Protein AF-A0A846G096-F1 (afdb_monomer_lite)

Foldseek 3Di:
DPPPPDDDDDDDDDPVVV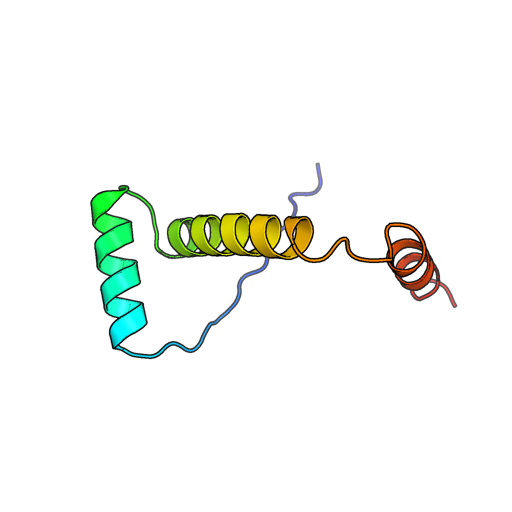VVLVVVCVVVVHHSVVVVVVVVVVVVVVCCVVDVPPDPPDPVVVVVPPPDD

pLDDT: mean 76.92, std 18.43, range [37.19, 95.94]

Secondary structure (DSSP, 8-state):
----PPPP------HHHHHHHHHHHHHHT--HHHHHHHHHHHHHHHHHHHS--S-SSSHHHHHHTSS--

Radius of gyration: 17.12 Å; chains: 1; bounding box: 47×39×29 Å

Sequence (69 aa):
MTKQRKPFFKVYTEPELKEKLKYYSSLYGANQSEVINMLVTEWVKSVESQTPLRDKLEISKALASQGGA

Structure (mmCIF, N/CA/C/O backbone):
data_AF-A0A846G096-F1
#
_entry.id   AF-A0A846G096-F1
#
loop_
_atom_site.group_PDB
_atom_site.id
_atom_site.type_symbol
_atom_site.label_atom_id
_atom_site.label_alt_id
_atom_site.label_comp_id
_atom_site.label_asym_id
_atom_site.label_entity_id
_atom_site.label_seq_id
_atom_site.pdbx_PDB_ins_code
_atom_site.Cartn_x
_atom_site.Cartn_y
_atom_site.Cartn_z
_atom_site.occupancy
_atom_site.B_iso_or_equiv
_atom_site.auth_seq_id
_atom_site.auth_comp_id
_atom_site.auth_asym_id
_atom_site.auth_atom_id
_atom_site.pdbx_PDB_model_num
ATOM 1 N N . MET A 1 1 ? 9.967 -27.011 8.294 1.00 42.00 1 MET A N 1
ATOM 2 C CA . MET A 1 1 ? 9.312 -25.908 7.557 1.00 42.00 1 MET A CA 1
ATOM 3 C C . MET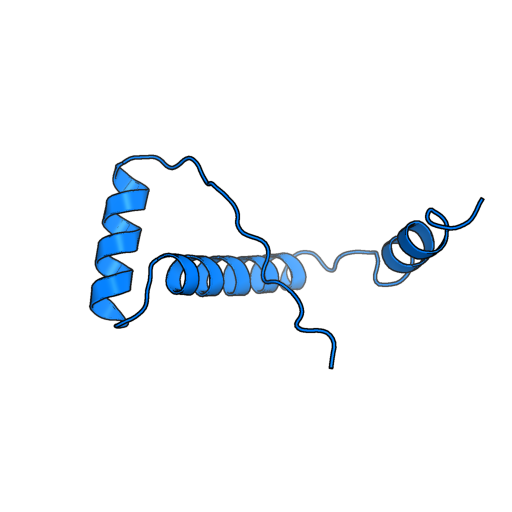 A 1 1 ? 9.880 -24.589 8.053 1.00 42.00 1 MET A C 1
ATOM 5 O O . MET A 1 1 ? 9.584 -24.181 9.170 1.00 42.00 1 MET A O 1
ATOM 9 N N . THR A 1 2 ? 10.761 -23.961 7.281 1.00 49.66 2 THR A N 1
ATOM 10 C CA . THR A 1 2 ? 11.364 -22.670 7.632 1.00 49.66 2 THR A CA 1
ATOM 11 C C . THR A 1 2 ? 10.274 -21.604 7.543 1.00 49.66 2 THR A C 1
ATOM 13 O O . THR A 1 2 ? 9.803 -21.290 6.454 1.00 49.66 2 THR A O 1
ATOM 16 N N . LYS A 1 3 ? 9.812 -21.080 8.685 1.00 56.62 3 LYS A N 1
ATOM 17 C CA . LYS A 1 3 ? 8.903 -19.927 8.702 1.00 56.62 3 LYS A CA 1
ATOM 18 C C . LYS A 1 3 ? 9.675 -18.745 8.117 1.00 56.62 3 LYS A C 1
ATOM 20 O O . LYS A 1 3 ? 10.544 -18.204 8.798 1.00 56.62 3 LYS A O 1
ATOM 25 N N . GLN A 1 4 ? 9.402 -18.375 6.865 1.00 62.62 4 GLN A N 1
ATOM 26 C CA . GLN A 1 4 ? 9.915 -17.127 6.303 1.00 62.62 4 GLN A CA 1
ATOM 27 C C . GLN A 1 4 ? 9.444 -15.992 7.216 1.00 62.62 4 GLN A C 1
ATOM 29 O O . GLN A 1 4 ? 8.247 -15.724 7.334 1.00 62.62 4 GLN A O 1
ATOM 34 N N . ARG A 1 5 ? 10.381 -15.376 7.943 1.00 73.31 5 ARG A N 1
ATOM 35 C CA . ARG A 1 5 ? 10.079 -14.202 8.759 1.00 73.31 5 ARG A CA 1
ATOM 36 C C . ARG A 1 5 ? 9.725 -13.077 7.799 1.00 73.31 5 ARG A C 1
ATOM 38 O O . ARG A 1 5 ? 10.549 -12.713 6.966 1.00 73.31 5 ARG A O 1
ATOM 45 N N . LYS A 1 6 ? 8.510 -12.540 7.914 1.00 76.00 6 LYS A N 1
ATOM 46 C CA . LYS A 1 6 ? 8.142 -11.325 7.186 1.00 76.00 6 LYS A CA 1
ATOM 47 C C . LYS A 1 6 ? 9.045 -10.192 7.692 1.00 76.00 6 LYS A C 1
ATOM 49 O O . LYS A 1 6 ? 9.038 -9.944 8.901 1.00 76.00 6 LYS A O 1
ATOM 54 N N . PRO A 1 7 ? 9.850 -9.556 6.826 1.00 80.12 7 PRO A N 1
ATOM 55 C CA . PRO A 1 7 ? 10.685 -8.440 7.239 1.00 80.12 7 PRO A CA 1
ATOM 56 C C . PRO A 1 7 ? 9.798 -7.286 7.717 1.00 80.12 7 PRO A C 1
ATOM 58 O O . PRO A 1 7 ? 8.746 -7.014 7.138 1.00 80.12 7 PRO A O 1
ATOM 61 N N . PHE A 1 8 ? 10.213 -6.632 8.800 1.00 83.69 8 PHE A N 1
ATOM 62 C CA . PHE A 1 8 ? 9.530 -5.466 9.351 1.00 83.69 8 PHE A CA 1
ATOM 63 C C . PHE A 1 8 ? 10.292 -4.203 8.955 1.00 83.69 8 PHE A C 1
ATOM 65 O O . PHE A 1 8 ? 11.488 -4.096 9.224 1.00 83.69 8 PHE A O 1
ATOM 72 N N . PHE A 1 9 ? 9.594 -3.243 8.351 1.00 84.12 9 PHE A N 1
ATOM 73 C CA . PHE A 1 9 ? 10.162 -1.962 7.941 1.00 84.12 9 PHE A CA 1
ATOM 74 C C . PHE A 1 9 ? 9.520 -0.827 8.730 1.00 84.12 9 PHE A C 1
ATOM 76 O O . PHE A 1 9 ? 8.295 -0.725 8.811 1.00 84.12 9 PHE A O 1
ATOM 83 N N . LYS A 1 10 ? 10.352 0.062 9.276 1.00 86.69 10 LYS A N 1
ATOM 84 C CA . LYS A 1 10 ? 9.893 1.349 9.797 1.00 86.69 10 LYS A CA 1
ATOM 85 C C . LYS A 1 10 ? 9.936 2.364 8.660 1.00 86.69 10 LYS A C 1
ATOM 87 O O . LYS A 1 10 ? 10.996 2.584 8.083 1.00 86.69 10 LYS A O 1
ATOM 92 N N . VAL A 1 11 ? 8.798 2.978 8.359 1.00 84.19 11 VAL A N 1
ATOM 93 C CA . VAL A 1 11 ? 8.667 3.968 7.284 1.00 84.19 11 VAL A CA 1
ATOM 94 C C . VAL A 1 11 ? 8.377 5.332 7.898 1.00 84.19 11 VAL A C 1
ATOM 96 O O . VAL A 1 11 ? 7.547 5.446 8.802 1.00 84.19 11 VAL A O 1
ATOM 99 N N . TYR A 1 12 ? 9.069 6.361 7.417 1.00 87.44 12 TYR A N 1
ATOM 100 C CA . TYR A 1 12 ? 8.747 7.750 7.724 1.00 87.44 12 TYR A CA 1
ATOM 101 C C . TYR A 1 12 ? 7.775 8.262 6.664 1.00 87.44 12 TYR A C 1
ATOM 103 O O . TYR A 1 12 ? 8.017 8.088 5.473 1.00 87.44 12 TYR A O 1
ATOM 111 N N . THR A 1 13 ? 6.662 8.853 7.095 1.00 85.56 13 THR A N 1
ATOM 112 C CA . THR A 1 13 ? 5.620 9.359 6.196 1.00 85.56 13 THR A CA 1
ATOM 113 C C . THR A 1 13 ? 5.251 10.775 6.582 1.00 85.56 13 THR A C 1
ATOM 115 O O . THR A 1 13 ? 5.338 11.156 7.752 1.00 85.56 13 THR A O 1
ATOM 118 N N . GLU A 1 14 ? 4.745 11.527 5.614 1.00 93.50 14 GLU A N 1
ATOM 119 C CA . GLU A 1 14 ? 4.069 12.783 5.904 1.00 93.50 14 GLU A CA 1
ATOM 120 C C . GLU A 1 14 ? 2.765 12.531 6.687 1.00 93.50 14 GLU A C 1
ATOM 122 O O . GLU A 1 14 ? 2.154 11.458 6.542 1.00 93.50 14 GLU A O 1
ATOM 127 N N . PRO A 1 15 ? 2.312 13.495 7.515 1.00 92.75 15 PRO A N 1
ATOM 128 C CA . PRO A 1 15 ? 1.072 13.366 8.278 1.00 92.75 15 PRO A CA 1
ATOM 129 C C . PRO A 1 15 ? -0.154 13.088 7.402 1.00 92.75 15 PRO A C 1
ATOM 131 O O . PRO A 1 15 ? -0.991 12.264 7.762 1.00 92.75 15 PRO A O 1
ATOM 134 N N . GLU A 1 16 ? -0.239 13.711 6.225 1.00 93.25 16 GLU A N 1
ATOM 135 C CA . GLU A 1 16 ? -1.367 13.528 5.307 1.00 93.25 16 GLU A CA 1
ATOM 136 C C . GLU A 1 16 ? -1.468 12.081 4.801 1.00 93.25 16 GLU A C 1
ATOM 138 O O . GLU A 1 16 ? -2.546 11.479 4.806 1.00 93.25 16 GLU A O 1
ATOM 143 N N . LEU A 1 17 ? -0.333 11.482 4.423 1.00 89.88 17 LEU A N 1
ATOM 144 C CA . LEU A 1 17 ? -0.290 10.087 3.988 1.00 89.88 17 LEU A CA 1
ATOM 145 C C . LEU A 1 17 ? -0.723 9.143 5.116 1.00 89.88 17 LEU A C 1
ATOM 147 O O . LEU A 1 17 ? -1.436 8.171 4.869 1.00 89.88 17 LEU A O 1
ATOM 151 N N . LYS A 1 18 ? -0.359 9.450 6.364 1.00 90.75 18 LYS A N 1
ATOM 152 C CA . LYS A 1 18 ? -0.779 8.663 7.529 1.00 90.75 18 LYS A CA 1
ATOM 153 C C . LYS A 1 18 ? -2.299 8.661 7.701 1.00 90.75 18 LYS A C 1
ATOM 155 O O . LYS A 1 18 ? -2.873 7.607 7.976 1.00 90.75 18 LYS A O 1
ATOM 160 N N . GLU A 1 19 ? -2.955 9.804 7.519 1.00 94.44 19 GLU A N 1
ATOM 161 C CA . GLU A 1 19 ? -4.418 9.892 7.600 1.00 94.44 19 GLU A CA 1
ATOM 162 C C . GLU A 1 19 ? -5.100 9.151 6.443 1.00 94.44 19 GLU A C 1
ATOM 164 O O . GLU A 1 19 ? -6.039 8.388 6.674 1.00 94.44 19 GLU A O 1
ATOM 169 N N . LYS A 1 20 ? -4.565 9.249 5.219 1.00 93.44 20 LYS A N 1
ATOM 170 C CA . LYS A 1 20 ? -5.043 8.455 4.072 1.00 93.44 20 LYS A CA 1
ATOM 171 C C . LYS A 1 20 ? -4.934 6.949 4.333 1.00 93.44 20 LYS A C 1
ATOM 173 O O . LYS A 1 20 ? -5.883 6.209 4.083 1.00 93.44 20 LYS A O 1
ATOM 178 N N . LEU A 1 21 ? -3.814 6.484 4.891 1.00 93.12 21 LEU A N 1
ATOM 179 C CA . LEU A 1 21 ? -3.628 5.071 5.235 1.00 93.12 21 LEU A CA 1
ATOM 180 C C . LEU A 1 21 ? -4.612 4.596 6.311 1.00 93.12 21 LEU A C 1
ATOM 182 O O . LEU A 1 21 ? -5.125 3.482 6.207 1.00 93.12 21 LEU A O 1
ATOM 186 N N . LYS A 1 22 ? -4.918 5.424 7.320 1.00 93.81 22 LYS A N 1
ATOM 187 C CA . LYS A 1 22 ? -5.965 5.116 8.310 1.00 93.81 22 LYS A CA 1
ATOM 188 C C . LYS A 1 22 ? -7.346 5.025 7.668 1.00 93.81 22 LYS A C 1
ATOM 190 O O . LYS A 1 22 ? -8.074 4.077 7.952 1.00 93.81 22 LYS A O 1
ATOM 195 N N . TYR A 1 23 ? -7.688 5.976 6.801 1.00 95.62 23 TYR A N 1
ATOM 196 C CA . TYR A 1 23 ? -8.957 5.975 6.078 1.00 95.62 23 TYR A CA 1
ATOM 197 C C . TYR A 1 23 ? -9.140 4.677 5.280 1.00 95.62 23 TYR A C 1
ATOM 199 O O . TYR A 1 23 ? -10.140 3.985 5.457 1.00 95.62 23 TYR A O 1
ATOM 207 N N . TYR A 1 24 ? -8.141 4.283 4.486 1.00 95.31 24 TYR A N 1
ATOM 208 C CA . TYR A 1 24 ? -8.203 3.041 3.711 1.00 95.31 24 TYR A CA 1
ATOM 209 C C . TYR A 1 24 ? -8.180 1.781 4.578 1.00 95.31 24 TYR A C 1
ATOM 211 O O . TYR A 1 24 ? -8.849 0.808 4.245 1.00 95.31 24 TYR A O 1
ATOM 219 N N . SER A 1 25 ? -7.469 1.801 5.708 1.00 95.94 25 SER A N 1
ATOM 220 C CA . SER A 1 25 ? -7.504 0.693 6.674 1.00 95.94 25 SER A CA 1
ATOM 221 C C . SER A 1 25 ? -8.934 0.449 7.171 1.00 95.94 25 SER A C 1
ATOM 223 O O . SER A 1 25 ? -9.395 -0.689 7.208 1.00 95.94 25 SER A O 1
ATOM 225 N N . SER A 1 26 ? -9.661 1.530 7.481 1.00 95.75 26 SER A N 1
ATOM 226 C CA . SER A 1 26 ? -11.074 1.471 7.872 1.00 95.75 26 SER A CA 1
ATOM 227 C C . SER A 1 26 ? -11.968 0.991 6.725 1.00 95.75 26 SER A C 1
ATOM 229 O O . SER A 1 26 ? -12.764 0.075 6.905 1.00 95.75 26 SER A O 1
ATOM 231 N N . LEU A 1 27 ? -11.798 1.565 5.528 1.00 95.69 27 LEU A N 1
ATOM 232 C CA . LEU A 1 27 ? -12.618 1.254 4.355 1.00 95.69 27 LEU A CA 1
ATOM 233 C C . LEU A 1 27 ? -12.534 -0.223 3.943 1.00 95.69 27 LEU A C 1
ATOM 235 O O . LEU A 1 27 ? -13.546 -0.818 3.586 1.00 95.69 27 LEU A O 1
ATOM 239 N N . TYR A 1 28 ? -11.335 -0.806 3.989 1.00 93.62 28 TYR A N 1
ATOM 240 C CA . TYR A 1 28 ? -11.088 -2.175 3.533 1.00 93.62 28 TYR A CA 1
ATOM 241 C C . TYR A 1 28 ? -11.080 -3.213 4.662 1.00 93.62 28 TYR A C 1
ATOM 243 O O . TYR A 1 28 ? -10.873 -4.393 4.389 1.00 93.62 28 TYR A O 1
ATOM 251 N N . GLY A 1 29 ? -11.275 -2.800 5.921 1.00 95.38 29 GLY A N 1
ATOM 252 C CA . GLY A 1 29 ? -11.170 -3.701 7.074 1.00 95.38 29 GLY A CA 1
ATOM 253 C C . GLY A 1 29 ? -9.789 -4.358 7.197 1.00 95.38 29 GLY A C 1
ATOM 254 O O . GLY A 1 29 ? -9.687 -5.500 7.638 1.00 95.38 29 GLY A O 1
ATOM 255 N N . ALA A 1 30 ? -8.738 -3.652 6.777 1.00 94.06 30 ALA A N 1
ATOM 256 C CA . ALA A 1 30 ? -7.366 -4.145 6.696 1.00 94.06 30 ALA A CA 1
ATOM 257 C C . ALA A 1 30 ? -6.439 -3.303 7.580 1.00 94.06 30 ALA A C 1
ATOM 259 O O . ALA A 1 30 ? -6.722 -2.142 7.873 1.00 94.06 30 ALA A O 1
ATOM 260 N N . ASN A 1 31 ? -5.304 -3.857 8.003 1.00 93.19 31 ASN A N 1
ATOM 261 C CA . ASN A 1 31 ? -4.308 -3.067 8.724 1.00 93.19 31 ASN A CA 1
ATOM 262 C C . ASN A 1 31 ? -3.463 -2.206 7.763 1.00 93.19 31 ASN A C 1
ATOM 264 O O . ASN A 1 31 ? -3.384 -2.456 6.561 1.00 93.19 31 ASN A O 1
ATOM 268 N N . GLN A 1 32 ? -2.778 -1.194 8.301 1.00 90.62 32 GLN A N 1
ATOM 269 C CA . GLN A 1 32 ? -1.988 -0.262 7.486 1.00 90.62 32 GLN A CA 1
ATOM 270 C C . GLN A 1 32 ? -0.893 -0.958 6.666 1.00 90.62 32 GLN A C 1
ATOM 272 O O . GLN A 1 32 ? -0.621 -0.537 5.547 1.00 90.62 32 GLN A O 1
ATOM 277 N N . SER A 1 33 ? -0.275 -2.024 7.186 1.00 91.06 33 SER A N 1
ATOM 278 C CA . SER A 1 33 ? 0.740 -2.780 6.446 1.00 91.06 33 SER A CA 1
ATOM 279 C C . SER A 1 33 ? 0.140 -3.516 5.250 1.00 91.06 33 SER A C 1
ATOM 281 O O . SER A 1 33 ? 0.761 -3.553 4.193 1.00 91.06 33 SER A O 1
ATOM 283 N N . GLU A 1 34 ? -1.066 -4.063 5.385 1.00 92.12 34 GLU A N 1
ATOM 284 C CA . GLU A 1 34 ? -1.800 -4.689 4.281 1.00 92.12 34 GLU A CA 1
ATOM 285 C C . GLU A 1 34 ? -2.189 -3.659 3.222 1.00 92.12 34 GLU A C 1
ATOM 287 O O . GLU A 1 34 ? -1.959 -3.891 2.038 1.00 92.12 34 GLU A O 1
ATOM 292 N N . VAL A 1 35 ? -2.687 -2.492 3.642 1.00 93.25 35 VAL A N 1
ATOM 293 C CA . VAL A 1 35 ? -2.999 -1.377 2.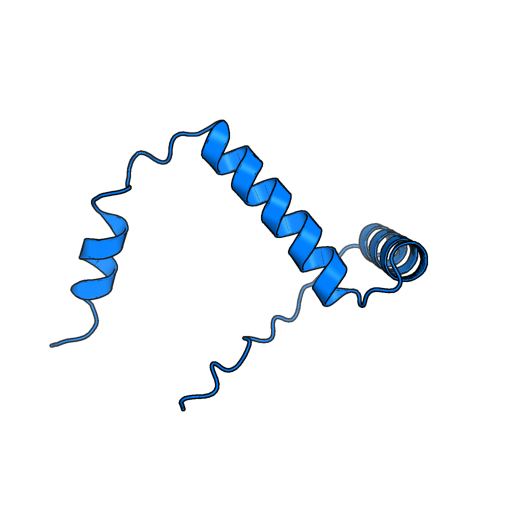736 1.00 93.25 35 VAL A CA 1
ATOM 294 C C . VAL A 1 35 ? -1.758 -0.928 1.966 1.00 93.25 35 VAL A C 1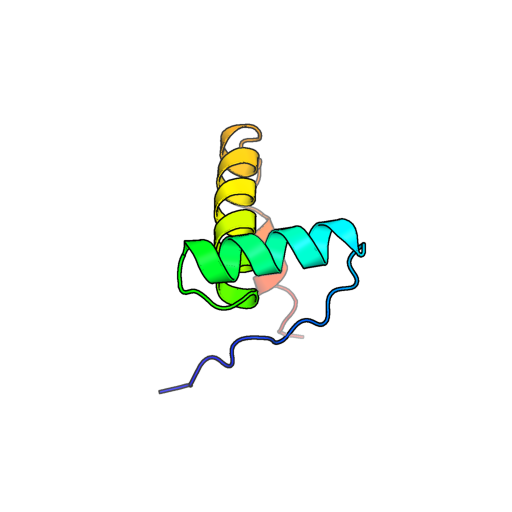
ATOM 296 O O . VAL A 1 35 ? -1.801 -0.831 0.742 1.00 93.25 35 VAL A O 1
ATOM 299 N N . ILE A 1 36 ? -0.633 -0.709 2.653 1.00 92.06 36 ILE A N 1
ATOM 300 C CA . ILE A 1 36 ? 0.640 -0.356 2.008 1.00 92.06 36 ILE A CA 1
ATOM 301 C C . ILE A 1 36 ? 1.055 -1.450 1.022 1.00 92.06 36 ILE A C 1
ATOM 303 O O . ILE A 1 36 ? 1.445 -1.142 -0.100 1.00 92.06 36 ILE A O 1
ATOM 307 N N . ASN A 1 37 ? 0.945 -2.722 1.410 1.00 91.00 37 ASN A N 1
ATOM 308 C CA . ASN A 1 37 ? 1.339 -3.831 0.551 1.00 91.00 37 ASN A CA 1
ATOM 309 C C . ASN A 1 37 ? 0.488 -3.905 -0.726 1.00 91.00 37 ASN A C 1
ATOM 311 O O . ASN A 1 37 ? 1.034 -4.139 -1.801 1.00 91.00 37 ASN A O 1
ATOM 315 N N . MET A 1 38 ? -0.823 -3.656 -0.631 1.00 91.81 38 MET A N 1
ATOM 316 C CA . MET A 1 38 ? -1.705 -3.567 -1.801 1.00 91.81 38 MET A CA 1
ATOM 317 C C . MET A 1 38 ? -1.276 -2.429 -2.735 1.00 91.81 38 MET A C 1
ATOM 319 O O . MET A 1 38 ? -1.090 -2.654 -3.929 1.00 91.81 38 MET A O 1
ATOM 323 N N . LEU A 1 39 ? -1.045 -1.230 -2.189 1.00 90.69 39 LEU A N 1
ATOM 324 C CA . LEU A 1 39 ? -0.649 -0.055 -2.974 1.00 90.69 39 LEU A CA 1
ATOM 325 C C . LEU A 1 39 ? 0.707 -0.243 -3.666 1.00 90.69 39 LEU A C 1
ATOM 327 O O . LEU A 1 39 ? 0.844 0.053 -4.851 1.00 90.69 39 LEU A O 1
ATOM 331 N N . VAL A 1 40 ? 1.703 -0.764 -2.944 1.00 90.38 40 VAL A N 1
ATOM 332 C CA . VAL A 1 40 ? 3.043 -1.019 -3.492 1.00 90.38 40 VAL A CA 1
ATOM 333 C C . VAL A 1 40 ? 2.995 -2.113 -4.556 1.00 90.38 40 VAL A C 1
ATOM 335 O O . VAL A 1 40 ? 3.630 -1.963 -5.594 1.00 90.38 40 VAL A O 1
ATOM 338 N N . THR A 1 41 ? 2.220 -3.181 -4.342 1.00 91.62 41 THR A N 1
ATOM 339 C CA . THR A 1 41 ? 2.088 -4.275 -5.318 1.00 91.62 41 THR A CA 1
ATOM 340 C C . THR A 1 41 ? 1.541 -3.772 -6.652 1.00 91.62 41 THR A C 1
ATOM 342 O O . THR A 1 41 ? 2.103 -4.084 -7.701 1.00 91.62 41 THR A O 1
ATOM 345 N N . GLU A 1 42 ? 0.474 -2.972 -6.630 1.00 89.88 42 GLU A N 1
ATOM 346 C CA . GLU A 1 42 ? -0.112 -2.422 -7.858 1.00 89.88 42 GLU A CA 1
ATOM 347 C C . GLU A 1 42 ? 0.813 -1.400 -8.532 1.00 89.88 42 GLU A C 1
ATOM 349 O O . GLU A 1 42 ? 0.961 -1.413 -9.756 1.00 89.88 42 GLU A O 1
ATOM 354 N N . TRP A 1 43 ? 1.513 -0.572 -7.750 1.00 89.88 43 TRP A N 1
ATOM 355 C CA . TRP A 1 43 ? 2.512 0.350 -8.289 1.00 89.88 43 TRP A CA 1
ATOM 356 C C . TRP A 1 43 ? 3.665 -0.386 -8.987 1.00 89.88 43 TRP A C 1
ATOM 358 O O . TRP A 1 43 ? 3.992 -0.049 -10.124 1.00 89.88 43 TRP A O 1
ATOM 368 N N . VAL A 1 44 ? 4.235 -1.424 -8.360 1.00 88.50 44 VAL A N 1
ATOM 369 C CA . VAL A 1 44 ? 5.312 -2.236 -8.956 1.00 88.50 44 VAL A CA 1
ATOM 370 C C . VAL A 1 44 ? 4.849 -2.863 -10.268 1.00 88.50 44 VAL A C 1
ATOM 372 O O . VAL A 1 44 ? 5.516 -2.678 -11.282 1.00 88.50 44 VAL A O 1
ATOM 375 N N . LYS A 1 45 ? 3.678 -3.516 -10.291 1.00 87.25 45 LYS A N 1
ATOM 376 C CA . LYS A 1 45 ? 3.117 -4.094 -11.527 1.00 87.25 45 LYS A CA 1
ATOM 377 C C . LYS A 1 45 ? 2.983 -3.051 -12.637 1.00 87.25 45 LYS A C 1
ATOM 379 O O . LYS A 1 45 ? 3.317 -3.324 -13.788 1.00 87.25 45 LYS A O 1
ATOM 384 N N . SER A 1 46 ? 2.506 -1.851 -12.297 1.00 87.19 46 SER A N 1
ATOM 385 C CA . SER A 1 46 ? 2.372 -0.758 -13.260 1.00 87.19 46 SER A CA 1
ATOM 386 C C . SER A 1 46 ? 3.731 -0.341 -13.822 1.00 87.19 46 SER A C 1
ATOM 388 O O . SER A 1 46 ? 3.877 -0.232 -15.038 1.00 87.19 46 SER A O 1
ATOM 390 N N . VAL A 1 47 ? 4.738 -0.152 -12.965 1.00 84.00 47 VAL A N 1
ATOM 391 C CA . VAL A 1 47 ? 6.099 0.216 -13.383 1.00 84.00 47 VAL A CA 1
ATOM 392 C C . VAL A 1 47 ? 6.721 -0.870 -14.264 1.00 84.00 47 VAL A C 1
ATOM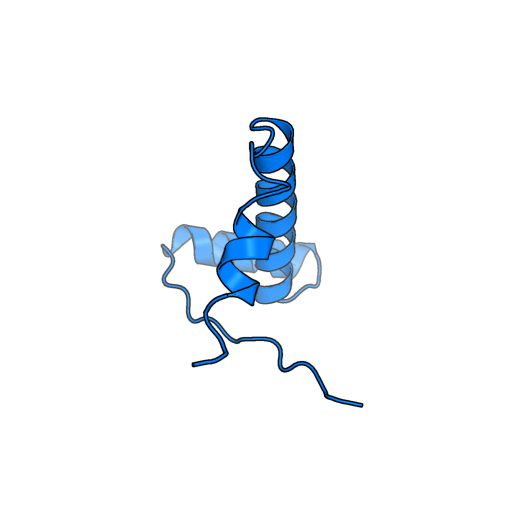 394 O O . VAL A 1 47 ? 7.257 -0.555 -15.324 1.00 84.00 47 VAL A O 1
ATOM 397 N N . GLU A 1 48 ? 6.601 -2.144 -13.891 1.00 81.75 48 GLU A N 1
ATOM 398 C CA . GLU A 1 48 ? 7.108 -3.280 -14.677 1.00 81.75 48 GLU A CA 1
ATOM 399 C C . GLU A 1 48 ? 6.414 -3.428 -16.039 1.00 81.75 48 GLU A C 1
ATOM 401 O O . GLU A 1 48 ? 7.030 -3.870 -17.009 1.00 81.75 48 GLU A O 1
ATOM 406 N N . SER A 1 49 ? 5.135 -3.056 -16.138 1.00 80.38 49 SER A N 1
ATOM 407 C CA . SER A 1 49 ? 4.400 -3.099 -17.408 1.00 80.38 49 SER A CA 1
ATOM 408 C C . SER A 1 49 ? 4.783 -1.968 -18.371 1.00 80.38 49 SER A C 1
ATOM 410 O O . SER A 1 49 ? 4.766 -2.162 -19.584 1.00 80.38 49 SER A O 1
ATOM 412 N N . GLN A 1 50 ? 5.137 -0.792 -17.840 1.00 75.19 50 GLN A N 1
ATOM 413 C CA . GLN A 1 50 ? 5.482 0.404 -18.623 1.00 75.19 50 GLN A CA 1
ATOM 414 C C . GLN A 1 50 ? 6.975 0.480 -18.949 1.00 75.19 50 GLN A C 1
ATOM 416 O O . GLN A 1 50 ? 7.377 1.045 -19.964 1.00 75.19 50 GLN A O 1
ATOM 421 N N . THR A 1 51 ? 7.795 -0.130 -18.102 1.00 62.38 51 THR A N 1
ATOM 422 C CA . THR A 1 51 ? 9.230 -0.299 -18.288 1.00 62.38 51 THR A CA 1
ATOM 423 C C . THR A 1 51 ? 9.465 -1.801 -18.348 1.00 62.38 51 THR A C 1
ATOM 425 O O . THR A 1 51 ? 9.544 -2.415 -17.284 1.00 62.38 51 THR A O 1
ATOM 428 N N . PRO A 1 52 ? 9.571 -2.426 -19.540 1.00 57.50 52 PRO A N 1
ATOM 429 C CA . PRO A 1 52 ? 10.029 -3.802 -19.616 1.00 57.50 52 PRO A CA 1
ATOM 430 C C . PRO A 1 52 ? 11.443 -3.805 -19.042 1.00 57.50 52 PRO A C 1
ATOM 432 O O . PRO A 1 52 ? 12.389 -3.403 -19.720 1.00 57.50 52 PRO A O 1
ATOM 435 N N . LEU A 1 53 ? 11.566 -4.154 -17.755 1.00 56.09 53 LEU A N 1
ATOM 436 C CA . LEU A 1 53 ? 12.836 -4.276 -17.057 1.00 56.09 53 LEU A CA 1
ATOM 437 C C . LEU A 1 53 ? 13.704 -5.153 -17.946 1.00 56.09 53 LEU A C 1
ATOM 439 O O . LEU A 1 53 ? 13.411 -6.330 -18.160 1.00 56.09 53 LEU A O 1
ATOM 443 N N . ARG A 1 54 ? 14.743 -4.540 -18.507 1.00 50.25 54 ARG A N 1
ATOM 444 C CA . ARG A 1 54 ? 15.660 -5.120 -19.489 1.00 50.25 54 ARG A CA 1
ATOM 445 C C . ARG A 1 54 ? 16.423 -6.349 -18.971 1.00 50.25 54 ARG A C 1
ATOM 447 O O . ARG A 1 54 ? 17.257 -6.861 -19.699 1.00 50.25 54 ARG A O 1
ATOM 454 N N . ASP A 1 55 ? 16.114 -6.852 -17.775 1.00 48.91 55 ASP A N 1
ATOM 455 C CA . ASP A 1 55 ? 16.877 -7.871 -17.066 1.00 48.91 55 ASP A CA 1
ATOM 456 C C . ASP A 1 55 ? 16.005 -8.924 -16.372 1.00 48.91 55 ASP A C 1
ATOM 458 O O . ASP A 1 55 ? 16.002 -9.069 -15.152 1.00 48.91 55 ASP A O 1
ATOM 462 N N . LYS A 1 56 ? 15.354 -9.781 -17.165 1.00 50.31 56 LYS A N 1
ATOM 463 C CA . LYS A 1 56 ? 15.086 -11.162 -16.716 1.00 50.31 56 LYS A CA 1
ATOM 464 C C . LYS A 1 56 ? 16.347 -12.051 -16.728 1.00 50.31 56 LYS A C 1
ATOM 466 O O . LYS A 1 56 ? 16.226 -13.235 -16.433 1.00 50.31 56 LYS A O 1
ATOM 471 N N . LEU A 1 57 ? 17.540 -11.531 -17.060 1.00 50.19 57 LEU A N 1
ATOM 472 C CA . LEU A 1 57 ? 18.754 -12.350 -17.214 1.00 50.19 57 LEU A CA 1
ATOM 473 C C . LEU A 1 57 ? 19.944 -12.013 -16.294 1.00 50.19 57 LEU A C 1
ATOM 475 O O . LEU A 1 57 ? 20.664 -12.949 -15.943 1.00 50.19 57 LEU A O 1
ATOM 479 N N . GLU A 1 58 ? 20.169 -10.764 -15.866 1.00 51.22 58 GLU A N 1
ATOM 480 C CA . GLU A 1 58 ? 21.439 -10.429 -15.183 1.00 51.22 58 GLU A CA 1
ATOM 481 C C . GLU A 1 58 ? 21.356 -10.280 -13.654 1.00 51.22 58 GLU A C 1
ATOM 483 O O . GLU A 1 58 ? 22.274 -10.707 -12.948 1.00 51.22 58 GLU A O 1
ATOM 488 N N . ILE A 1 59 ? 20.238 -9.803 -13.094 1.00 53.78 59 ILE A N 1
ATOM 489 C CA . ILE A 1 59 ? 20.113 -9.600 -11.633 1.00 53.78 59 ILE A CA 1
ATOM 490 C C . 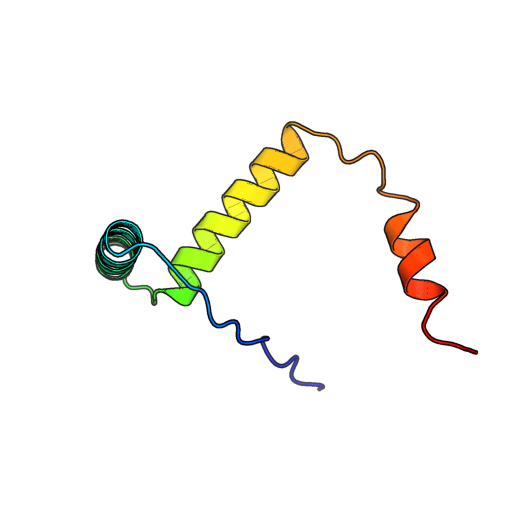ILE A 1 59 ? 20.125 -10.940 -10.872 1.00 53.78 59 ILE A C 1
ATOM 492 O O . ILE A 1 59 ? 20.737 -11.058 -9.809 1.00 53.78 59 ILE A O 1
ATOM 496 N N . SER A 1 60 ? 19.522 -11.991 -11.438 1.00 52.84 60 SER A N 1
ATOM 497 C CA . SER A 1 60 ? 19.548 -13.331 -10.833 1.00 52.84 60 SER A CA 1
ATOM 498 C C . SER A 1 60 ? 20.937 -13.981 -10.864 1.00 52.84 60 SER A C 1
ATOM 500 O O . SER A 1 60 ? 21.241 -14.777 -9.979 1.00 52.84 60 SER A O 1
ATOM 502 N N . LYS A 1 61 ? 21.800 -13.633 -11.831 1.00 51.88 61 LYS A N 1
ATOM 503 C CA . LYS A 1 61 ? 23.190 -14.117 -11.868 1.00 51.88 61 LYS A CA 1
ATOM 504 C C . LYS A 1 61 ? 24.082 -13.371 -10.877 1.00 51.88 61 LYS A C 1
ATOM 506 O O . LYS A 1 61 ? 24.867 -14.020 -10.195 1.00 51.88 61 LYS A O 1
ATOM 511 N N . ALA A 1 62 ? 23.907 -12.056 -10.730 1.00 55.72 62 ALA A N 1
ATOM 512 C CA . ALA A 1 62 ? 24.696 -11.247 -9.799 1.00 55.72 62 ALA A CA 1
ATOM 513 C C . ALA A 1 62 ? 24.442 -11.601 -8.317 1.00 55.72 62 ALA A C 1
ATOM 515 O O . ALA A 1 62 ? 25.377 -11.615 -7.516 1.00 55.72 62 ALA A O 1
ATOM 516 N N . LEU A 1 63 ? 23.201 -11.950 -7.952 1.00 53.91 63 LEU A N 1
ATOM 517 C CA . LEU A 1 63 ? 22.850 -12.373 -6.586 1.00 53.91 63 LEU A CA 1
ATOM 518 C C . LEU A 1 63 ? 23.335 -13.793 -6.245 1.00 53.91 63 LEU A C 1
ATOM 520 O O . LEU A 1 63 ? 23.645 -14.067 -5.088 1.00 53.91 63 LEU A O 1
ATOM 524 N N . ALA A 1 64 ? 23.444 -14.687 -7.233 1.00 55.41 64 ALA A N 1
ATOM 525 C CA . ALA A 1 64 ? 23.972 -16.038 -7.032 1.00 55.41 64 ALA A CA 1
ATOM 526 C C . ALA A 1 64 ? 25.507 -16.064 -6.875 1.00 55.41 64 ALA A C 1
ATOM 528 O O . ALA A 1 64 ? 26.041 -16.986 -6.263 1.00 55.41 64 ALA A O 1
ATOM 529 N N . SER A 1 65 ? 26.221 -15.055 -7.388 1.00 54.62 65 SER A N 1
ATOM 530 C CA . SER A 1 65 ? 27.691 -14.989 -7.373 1.00 54.62 65 SER A CA 1
ATOM 531 C C . SER A 1 65 ? 28.314 -14.283 -6.159 1.00 54.62 65 SER A C 1
ATOM 533 O O . SER A 1 65 ? 29.535 -14.254 -6.055 1.00 54.62 65 SER A O 1
ATOM 535 N N . GLN A 1 66 ? 27.526 -13.712 -5.239 1.00 49.91 66 GLN A N 1
ATOM 536 C CA . GLN A 1 66 ? 28.041 -12.926 -4.099 1.00 49.91 66 GLN A CA 1
ATOM 537 C C . GLN A 1 66 ? 27.905 -13.610 -2.722 1.00 49.91 66 GLN A C 1
ATOM 539 O O . GLN A 1 66 ? 28.047 -12.958 -1.691 1.00 49.91 66 GLN A O 1
ATOM 544 N N . GLY A 1 67 ? 27.644 -14.922 -2.688 1.00 49.97 67 GLY A N 1
ATOM 545 C CA . GLY A 1 67 ? 27.443 -15.695 -1.452 1.00 49.97 67 GLY A CA 1
ATOM 546 C C . GLY A 1 67 ? 28.369 -16.901 -1.266 1.00 49.97 67 GLY A C 1
ATOM 547 O O . GLY A 1 67 ? 28.008 -17.814 -0.528 1.00 49.97 67 GLY A O 1
ATOM 548 N N . GLY A 1 68 ? 29.523 -16.946 -1.936 1.00 45.59 68 GLY A N 1
ATOM 549 C CA . GLY A 1 68 ? 30.443 -18.081 -1.834 1.00 45.59 68 GLY A CA 1
ATOM 550 C C . GLY A 1 68 ? 31.858 -17.758 -2.300 1.00 45.59 68 GLY A C 1
ATOM 551 O O . GLY A 1 68 ? 32.234 -18.131 -3.407 1.00 45.59 68 GLY A O 1
ATOM 552 N N . ALA A 1 69 ? 32.616 -17.076 -1.445 1.00 37.19 69 ALA A N 1
ATOM 553 C CA . ALA A 1 69 ? 34.076 -17.071 -1.415 1.00 37.19 69 ALA A CA 1
ATOM 554 C C . ALA A 1 69 ? 34.524 -16.855 0.034 1.00 37.19 69 ALA A C 1
ATOM 556 O O . ALA A 1 69 ? 33.905 -15.993 0.701 1.00 37.19 69 ALA A O 1
#